Protein AF-A0ABD0S018-F1 (afdb_monomer_lite)

Radius of gyration: 23.17 Å; chains: 1; bounding box: 45×53×56 Å

Sequence (134 aa):
MEVNGTANILSSAYLAVEFVDSFLPANPLQEPLKHAWNHMLQNYSKFQIATWGSLIVHELIYFLFCLPGFIFQFLPFMQKYKIQPDKPETWEKQWKCFKMLLFNHFCIQLPLICGTYYFTEFFGIPYDWDSMPR

Organism: Cirrhinus mrigala (NCBI:txid683832)

Foldseek 3Di:
DCVVVVVVVVVVVVVVVVVVVVPDDDDPVLVVVLVVLVVCPVPDDLLCCQQVVVLVVCVVVVCVVCVVVVVLLVDPVSLVVDPCNPDRDDPVVVVVVVVVVVCCSPVPVNVVSSVVSVVCVVVVPDSHPVSDDD

Secondary structure (DSSP, 8-state):
-THHHHHHHHHHHHHHHHHHHHHSPPPTTHHHHHHHHHHHHHHS-HHHIIIIIHHHHHHHHHHHHHHHHHHHTT-GGGGGG-S-TTS---HHHHHHHHHHHHHHIIIIIHHHHHHHHHHHHHTT----GGGS--

pLDDT: mean 86.34, std 7.22, range [50.41, 93.88]

Structure (mmCIF, N/CA/C/O backbone):
data_AF-A0ABD0S018-F1
#
_entry.id   AF-A0ABD0S018-F1
#
loop_
_atom_site.group_PDB
_atom_site.id
_atom_site.type_symbol
_atom_site.label_atom_id
_atom_site.label_alt_id
_atom_site.label_comp_id
_atom_site.label_asym_id
_atom_site.label_entity_id
_atom_site.label_seq_id
_atom_site.pdbx_PDB_ins_code
_atom_site.Cartn_x
_atom_site.Cartn_y
_atom_site.Cartn_z
_atom_site.occupancy
_atom_site.B_iso_or_equiv
_atom_site.auth_seq_id
_atom_site.auth_comp_id
_atom_site.auth_asym_id
_atom_site.auth_atom_id
_atom_site.pdbx_PDB_model_num
ATOM 1 N N . MET A 1 1 ? 9.447 -42.126 -21.683 1.00 50.41 1 MET A N 1
ATOM 2 C CA . MET A 1 1 ? 8.318 -41.899 -22.617 1.00 50.41 1 MET A CA 1
ATOM 3 C C . MET A 1 1 ? 7.246 -40.944 -22.063 1.00 50.41 1 MET A C 1
ATOM 5 O O . MET A 1 1 ? 6.352 -40.594 -22.815 1.00 50.41 1 MET A O 1
ATOM 9 N N . GLU A 1 2 ? 7.341 -40.454 -20.816 1.00 55.91 2 GLU A N 1
ATOM 10 C CA . GLU A 1 2 ? 6.326 -39.570 -20.193 1.00 55.91 2 GLU A CA 1
ATOM 11 C C . GLU A 1 2 ? 6.383 -38.086 -20.598 1.00 55.91 2 GLU A C 1
ATOM 13 O O . GLU A 1 2 ? 5.363 -37.405 -20.546 1.00 55.91 2 GLU A O 1
ATOM 18 N N . VAL A 1 3 ? 7.537 -37.585 -21.056 1.00 56.81 3 VAL A N 1
ATOM 19 C CA . VAL A 1 3 ? 7.740 -36.162 -21.422 1.00 56.81 3 VAL A CA 1
ATOM 20 C C . VAL A 1 3 ? 6.779 -35.693 -22.526 1.00 56.81 3 VAL A C 1
ATOM 22 O O . VAL A 1 3 ? 6.390 -34.531 -22.570 1.00 56.81 3 VAL A O 1
ATOM 25 N N . ASN A 1 4 ? 6.346 -36.609 -23.395 1.00 63.91 4 ASN A N 1
ATOM 26 C CA . ASN A 1 4 ? 5.434 -36.294 -24.493 1.00 63.91 4 ASN A CA 1
ATOM 27 C C . ASN A 1 4 ? 3.988 -36.074 -24.003 1.00 63.91 4 ASN A C 1
ATOM 29 O O . ASN A 1 4 ? 3.229 -35.332 -24.613 1.00 63.91 4 ASN A O 1
ATOM 33 N N . GLY A 1 5 ? 3.598 -36.698 -22.885 1.00 73.06 5 GLY A N 1
ATOM 34 C CA . GLY A 1 5 ? 2.256 -36.560 -22.313 1.00 73.06 5 GLY A CA 1
ATOM 35 C C . GLY A 1 5 ? 2.056 -35.214 -21.620 1.00 73.06 5 GLY A C 1
ATOM 36 O O . GLY A 1 5 ? 1.073 -34.525 -21.880 1.00 73.06 5 GLY A O 1
ATOM 37 N N . THR A 1 6 ? 3.014 -34.798 -20.789 1.00 76.38 6 THR A N 1
ATOM 38 C CA . THR A 1 6 ? 2.968 -33.503 -20.091 1.00 76.38 6 THR A CA 1
ATOM 39 C C . THR A 1 6 ? 3.081 -32.322 -21.052 1.00 76.38 6 THR A C 1
ATOM 41 O O . THR A 1 6 ? 2.341 -31.353 -20.900 1.00 76.38 6 THR A O 1
ATOM 44 N N . ALA A 1 7 ? 3.933 -32.413 -22.079 1.00 76.94 7 ALA A N 1
ATOM 45 C CA . ALA A 1 7 ? 4.057 -31.380 -23.108 1.00 76.94 7 ALA A CA 1
ATOM 46 C C . ALA A 1 7 ? 2.749 -31.173 -23.896 1.00 76.94 7 ALA A C 1
ATOM 48 O O . ALA A 1 7 ? 2.325 -30.035 -24.099 1.00 76.94 7 ALA A O 1
ATOM 49 N N . ASN A 1 8 ? 2.070 -32.261 -24.273 1.00 80.06 8 ASN A N 1
ATOM 50 C CA . ASN A 1 8 ? 0.784 -32.188 -24.972 1.00 80.06 8 ASN A CA 1
ATOM 51 C C . ASN A 1 8 ? -0.323 -31.593 -24.092 1.00 80.06 8 ASN A C 1
ATOM 53 O O . ASN A 1 8 ? -1.104 -30.770 -24.564 1.00 80.06 8 ASN A O 1
ATOM 57 N N . ILE A 1 9 ? -0.367 -31.958 -22.806 1.00 81.94 9 ILE A N 1
ATOM 58 C CA . ILE A 1 9 ? -1.340 -31.400 -21.857 1.00 81.94 9 ILE A CA 1
ATOM 59 C C . ILE A 1 9 ? -1.107 -29.895 -21.673 1.00 81.94 9 ILE A C 1
ATOM 61 O O . ILE A 1 9 ? -2.055 -29.122 -21.796 1.00 81.94 9 ILE A O 1
ATOM 65 N N . LEU A 1 10 ? 0.136 -29.458 -21.451 1.00 83.69 10 LEU A N 1
ATOM 66 C CA . LEU A 1 10 ? 0.467 -28.035 -21.300 1.00 83.69 10 LEU A CA 1
ATOM 67 C C . LEU A 1 10 ? 0.148 -27.229 -22.563 1.00 83.69 10 LEU A C 1
ATOM 69 O O . LEU A 1 10 ? -0.404 -26.138 -22.463 1.00 83.69 10 LEU A O 1
ATOM 73 N N . SER A 1 11 ? 0.426 -27.783 -23.746 1.00 85.88 11 SER A N 1
ATOM 74 C CA . SER A 1 11 ? 0.069 -27.150 -25.019 1.00 85.88 11 SER A CA 1
ATOM 75 C C . SER A 1 11 ? -1.447 -27.027 -25.192 1.00 85.88 11 SER A C 1
ATOM 77 O O . SER A 1 11 ? -1.938 -25.962 -25.560 1.00 85.88 11 SER A O 1
ATOM 79 N N . SER A 1 12 ? -2.206 -28.074 -24.857 1.00 86.31 12 SER A N 1
ATOM 80 C CA . SER A 1 12 ? -3.671 -28.031 -24.917 1.00 86.31 12 SER A CA 1
ATOM 81 C C . SER A 1 12 ? -4.277 -27.045 -23.914 1.00 86.31 12 SER A C 1
ATOM 83 O O . SER A 1 12 ? -5.227 -26.343 -24.248 1.00 86.31 12 SER A O 1
ATOM 85 N N . ALA A 1 13 ? -3.698 -26.937 -22.714 1.00 85.69 13 ALA A N 1
ATOM 86 C CA . ALA A 1 13 ? -4.115 -25.975 -21.701 1.00 85.69 13 ALA A CA 1
ATOM 87 C C . ALA A 1 13 ? -3.810 -24.536 -22.136 1.00 85.69 13 ALA A C 1
ATOM 89 O O . ALA A 1 13 ? -4.666 -23.671 -21.997 1.00 85.69 13 ALA A O 1
ATOM 90 N N . TYR A 1 14 ? -2.633 -24.292 -22.718 1.00 86.44 14 TYR A N 1
ATOM 91 C CA . TYR A 1 14 ? -2.262 -22.991 -23.274 1.00 86.44 14 TYR A CA 1
ATOM 92 C C . TYR A 1 14 ? -3.236 -22.547 -24.375 1.00 86.44 14 TYR A C 1
ATOM 94 O O . TYR A 1 14 ? -3.788 -21.454 -24.304 1.00 86.44 14 TYR A O 1
ATOM 102 N N . LEU A 1 15 ? -3.531 -23.431 -25.336 1.00 87.94 15 LEU A N 1
ATOM 103 C CA . LEU A 1 15 ? -4.496 -23.152 -26.405 1.00 87.94 15 LEU A CA 1
ATOM 104 C C . LEU A 1 15 ? -5.914 -22.925 -25.869 1.00 87.94 15 LEU A C 1
ATOM 106 O O . LEU A 1 15 ? -6.636 -22.078 -26.386 1.00 87.94 15 LEU A O 1
ATOM 110 N N . ALA A 1 16 ? -6.322 -23.666 -24.837 1.00 87.06 16 ALA A N 1
ATOM 111 C CA . ALA A 1 16 ? -7.614 -23.459 -24.192 1.00 87.06 16 ALA A CA 1
ATOM 112 C C . ALA A 1 16 ? -7.691 -22.094 -23.493 1.00 87.06 16 ALA A C 1
ATOM 114 O O . ALA A 1 16 ? -8.728 -21.440 -23.566 1.00 87.06 16 ALA A O 1
ATOM 115 N N . VAL A 1 17 ? -6.605 -21.649 -22.853 1.00 86.31 17 VAL A N 1
ATOM 116 C CA . VAL A 1 17 ? -6.520 -20.320 -22.234 1.00 86.31 17 VAL A CA 1
ATOM 117 C C . VAL A 1 17 ? -6.582 -19.223 -23.295 1.00 86.31 17 VAL A C 1
ATOM 119 O O . VAL A 1 17 ? -7.419 -18.341 -23.159 1.00 86.31 17 VAL A O 1
ATOM 122 N N . GLU A 1 18 ? -5.799 -19.303 -24.377 1.00 84.94 18 GLU A N 1
ATOM 123 C CA . GLU A 1 18 ? -5.861 -18.323 -25.479 1.00 84.94 18 GLU A CA 1
ATOM 124 C C . GLU A 1 18 ? -7.242 -18.282 -26.146 1.00 84.94 18 GLU A C 1
ATOM 126 O O . GLU A 1 18 ? -7.764 -17.212 -26.461 1.00 84.94 18 GLU A O 1
ATOM 131 N N . PHE A 1 19 ? -7.864 -19.448 -26.341 1.00 86.62 19 PHE A N 1
ATOM 132 C CA . PHE A 1 19 ? -9.211 -19.526 -26.891 1.00 86.62 19 PHE A CA 1
ATOM 133 C C . PHE A 1 19 ? -10.216 -18.832 -25.972 1.00 86.62 19 PHE A C 1
ATOM 135 O O . PHE A 1 19 ? -10.991 -18.012 -26.451 1.00 86.62 19 PHE A O 1
ATOM 142 N N . VAL A 1 20 ? -10.190 -19.110 -24.665 1.00 85.00 20 VAL A N 1
ATOM 143 C CA . VAL A 1 20 ? -11.075 -18.454 -23.690 1.00 85.00 20 VAL A CA 1
ATOM 144 C C . VAL A 1 20 ? -10.813 -16.950 -23.634 1.00 85.00 20 VAL A C 1
ATOM 146 O O . VAL A 1 20 ? -11.774 -16.184 -23.658 1.00 85.00 20 VAL A O 1
ATOM 149 N N . ASP A 1 21 ? -9.549 -16.528 -23.635 1.00 81.62 21 ASP A N 1
ATOM 150 C CA . ASP A 1 21 ? -9.149 -15.118 -23.614 1.00 81.62 21 ASP A CA 1
ATOM 151 C C . ASP A 1 21 ? -9.674 -14.355 -24.840 1.00 81.62 21 ASP A C 1
ATOM 153 O O . ASP A 1 21 ? -10.174 -13.241 -24.714 1.00 81.62 21 ASP A O 1
ATOM 157 N N . SER A 1 22 ? -9.716 -14.999 -26.013 1.00 82.75 22 SER A N 1
ATOM 158 C CA . SER A 1 22 ? -10.277 -14.397 -27.232 1.00 82.75 22 SER A CA 1
ATOM 159 C C . SER A 1 22 ? -11.778 -14.072 -27.156 1.00 82.75 22 SER A C 1
ATOM 161 O O . SER A 1 22 ? -12.259 -13.226 -27.913 1.00 82.75 22 SER A O 1
ATOM 163 N N . PHE A 1 23 ? -12.526 -14.713 -26.247 1.00 83.75 23 PHE A N 1
ATOM 164 C CA . PHE A 1 23 ? -13.941 -14.405 -26.000 1.00 83.75 23 PHE A CA 1
ATOM 165 C C . PHE A 1 23 ? -14.150 -13.399 -24.870 1.00 83.75 23 PHE A C 1
ATOM 167 O O . PHE A 1 23 ? -15.280 -12.936 -24.677 1.00 83.75 23 PHE A O 1
ATOM 174 N N . LEU A 1 24 ? -13.109 -13.068 -24.104 1.00 82.00 24 LEU A N 1
ATOM 175 C CA . LEU A 1 24 ? -13.230 -12.097 -23.031 1.00 82.00 24 LEU A CA 1
ATOM 176 C C . LEU A 1 24 ? -13.246 -10.678 -23.620 1.00 82.00 24 LEU A C 1
ATOM 178 O O . LEU A 1 24 ? -12.442 -10.340 -24.490 1.00 82.00 24 LEU A O 1
ATOM 182 N N . PRO A 1 25 ? -14.176 -9.816 -23.177 1.00 80.69 25 PRO A N 1
ATOM 183 C CA . PRO A 1 25 ? -14.187 -8.429 -23.608 1.00 80.69 25 PRO A CA 1
ATOM 184 C C . PRO A 1 25 ? -12.924 -7.717 -23.113 1.00 80.69 25 PRO A C 1
ATOM 186 O O . PRO A 1 25 ? -12.490 -7.923 -21.979 1.00 80.69 25 PRO A O 1
ATOM 189 N N . ALA A 1 26 ? -12.375 -6.828 -23.944 1.00 78.56 26 ALA A N 1
ATOM 190 C CA . ALA A 1 26 ? -11.241 -5.997 -23.555 1.00 78.56 26 ALA A CA 1
ATOM 191 C C . ALA A 1 26 ? -11.564 -5.213 -22.273 1.00 78.56 26 ALA A C 1
ATOM 193 O O . ALA A 1 26 ? -12.638 -4.615 -22.149 1.00 78.56 26 ALA A O 1
ATOM 194 N N . ASN A 1 27 ? -10.634 -5.211 -21.316 1.00 81.56 27 ASN A N 1
ATOM 195 C CA . ASN A 1 27 ? -10.851 -4.550 -20.037 1.00 81.56 27 ASN A CA 1
ATOM 196 C C . ASN A 1 27 ? -10.871 -3.021 -20.242 1.00 81.56 27 ASN A C 1
ATOM 198 O O . ASN A 1 27 ? -9.840 -2.441 -20.593 1.00 81.56 27 ASN A O 1
ATOM 202 N N . PRO A 1 28 ? -11.999 -2.331 -19.983 1.00 85.81 28 PRO A N 1
ATOM 203 C CA . PRO A 1 28 ? -12.108 -0.888 -20.206 1.00 85.81 28 PRO A CA 1
ATOM 204 C C . PRO A 1 28 ? -11.165 -0.066 -19.314 1.00 85.81 28 PRO A C 1
ATOM 206 O O . PRO A 1 28 ? -10.912 1.103 -19.598 1.00 85.81 28 PRO A O 1
ATOM 209 N N . LEU A 1 29 ? -10.628 -0.659 -18.242 1.00 86.12 29 LEU A N 1
ATOM 210 C CA . LEU A 1 29 ? -9.661 -0.020 -17.350 1.00 86.12 29 LEU A CA 1
ATOM 211 C C . LEU A 1 29 ? -8.211 -0.173 -17.822 1.00 86.12 29 LEU A C 1
ATOM 213 O O . LEU A 1 29 ? -7.334 0.507 -17.299 1.00 86.12 29 LEU A O 1
ATOM 217 N N . GLN A 1 30 ? -7.939 -1.031 -18.805 1.00 85.00 30 GLN A N 1
ATOM 218 C CA . GLN A 1 30 ? -6.576 -1.351 -19.218 1.00 85.00 30 GLN A CA 1
ATOM 219 C C . GLN A 1 30 ? -5.850 -0.144 -19.818 1.00 85.00 30 GLN A C 1
ATOM 221 O O . GLN A 1 30 ? -4.750 0.184 -19.384 1.00 85.00 30 GLN A O 1
ATOM 226 N N . GLU A 1 31 ? -6.474 0.553 -20.767 1.00 87.25 31 GLU A N 1
ATOM 227 C CA . GLU A 1 31 ? -5.890 1.741 -21.400 1.00 87.25 31 GLU A CA 1
ATOM 228 C C . GLU A 1 31 ? -5.654 2.911 -20.427 1.00 87.25 31 GLU A C 1
ATOM 230 O O . GLU A 1 31 ? -4.532 3.424 -20.385 1.00 87.25 31 GLU A O 1
ATOM 235 N N . PRO A 1 32 ? -6.621 3.342 -19.588 1.00 91.12 32 PRO A N 1
ATOM 236 C CA . PRO A 1 32 ? -6.352 4.418 -18.635 1.00 91.12 32 PRO A CA 1
ATOM 237 C C . PRO A 1 32 ? -5.284 4.032 -17.601 1.00 91.12 32 PRO A C 1
ATOM 239 O O . PRO A 1 32 ? -4.453 4.873 -17.252 1.00 91.12 32 PRO A O 1
ATOM 242 N N . LEU A 1 33 ? -5.246 2.770 -17.153 1.00 89.75 33 LEU A N 1
ATOM 243 C CA . LEU A 1 33 ? -4.192 2.281 -16.258 1.00 89.75 33 LEU A CA 1
ATOM 244 C C . LEU A 1 33 ? -2.824 2.281 -16.938 1.00 89.75 33 LEU A C 1
ATOM 246 O O . LEU A 1 33 ? -1.861 2.757 -16.343 1.00 89.75 33 LEU A O 1
ATOM 250 N N . LYS A 1 34 ? -2.740 1.828 -18.192 1.00 90.12 34 LYS A N 1
ATOM 251 C CA . LYS A 1 34 ? -1.515 1.873 -18.997 1.00 90.12 34 LYS A CA 1
ATOM 252 C C . LYS A 1 34 ? -0.977 3.293 -19.109 1.00 90.12 34 LYS A C 1
ATOM 254 O O . LYS A 1 34 ? 0.211 3.528 -18.890 1.00 90.12 34 LYS A O 1
ATOM 259 N N . HIS A 1 35 ? -1.843 4.250 -19.431 1.00 92.00 35 HIS A N 1
ATOM 260 C CA . HIS A 1 35 ? -1.460 5.655 -19.528 1.00 92.00 35 HIS A CA 1
ATOM 261 C C . HIS A 1 35 ? -0.960 6.209 -18.190 1.00 92.00 35 HIS A C 1
ATOM 263 O O . HIS A 1 35 ? 0.095 6.843 -18.157 1.00 92.00 35 HIS A O 1
ATOM 269 N N . ALA A 1 36 ? -1.665 5.935 -17.090 1.00 91.62 36 ALA A N 1
ATOM 270 C CA . ALA A 1 36 ? -1.251 6.363 -15.755 1.00 91.62 36 ALA A CA 1
ATOM 271 C C . ALA A 1 36 ? 0.081 5.722 -15.322 1.00 91.62 36 ALA A C 1
ATOM 273 O O . ALA A 1 36 ? 0.952 6.409 -14.789 1.00 91.62 36 ALA A O 1
ATOM 274 N N . TRP A 1 37 ? 0.268 4.430 -15.600 1.00 91.50 37 TRP A N 1
ATOM 275 C CA . TRP A 1 37 ? 1.487 3.689 -15.279 1.00 91.50 37 TRP A CA 1
ATOM 276 C C . TRP A 1 37 ? 2.695 4.222 -16.048 1.00 91.50 37 TRP A C 1
ATOM 278 O O . TRP A 1 37 ? 3.725 4.533 -15.454 1.00 91.50 37 TRP A O 1
ATOM 288 N N . ASN A 1 38 ? 2.548 4.421 -17.359 1.00 92.50 38 ASN A N 1
ATOM 289 C CA . ASN A 1 38 ? 3.609 4.984 -18.191 1.00 92.50 38 ASN A CA 1
ATOM 290 C C . ASN A 1 38 ? 3.960 6.415 -17.774 1.00 92.50 38 ASN A C 1
ATOM 292 O O . ASN A 1 38 ? 5.136 6.764 -17.715 1.00 92.50 38 ASN A O 1
ATOM 296 N N . HIS A 1 39 ? 2.962 7.229 -17.423 1.00 93.25 39 HIS A N 1
ATOM 297 C CA . HIS A 1 39 ? 3.202 8.571 -16.898 1.00 93.25 39 HIS A CA 1
ATOM 298 C C . HIS A 1 39 ? 4.006 8.538 -15.589 1.00 93.25 39 HIS A C 1
ATOM 300 O O . HIS A 1 39 ? 4.932 9.325 -15.402 1.00 93.25 39 HIS A O 1
ATOM 306 N N . MET A 1 40 ? 3.693 7.601 -14.694 1.00 92.12 40 MET A N 1
ATOM 307 C CA . MET A 1 40 ? 4.436 7.410 -13.451 1.00 92.12 40 MET A CA 1
ATOM 308 C C . MET A 1 40 ? 5.886 6.973 -13.714 1.00 92.12 40 MET A C 1
ATOM 310 O O . MET A 1 40 ? 6.799 7.562 -13.140 1.00 92.12 40 MET A O 1
ATOM 314 N N . LEU A 1 41 ? 6.109 5.999 -14.603 1.00 91.06 41 LEU A N 1
ATOM 315 C CA . LEU A 1 41 ? 7.451 5.525 -14.974 1.00 91.06 41 LEU A CA 1
ATOM 316 C C . LEU A 1 41 ? 8.321 6.618 -15.610 1.00 91.06 41 LEU A C 1
ATOM 318 O O . LEU A 1 41 ? 9.532 6.625 -15.416 1.00 91.06 41 LEU A O 1
ATOM 322 N N . GLN A 1 42 ? 7.720 7.541 -16.363 1.00 92.19 42 GLN A N 1
ATOM 323 C CA . GLN A 1 42 ? 8.443 8.646 -17.002 1.00 92.19 42 GLN A CA 1
ATOM 324 C C . GLN A 1 42 ? 8.851 9.747 -16.016 1.00 92.19 42 GLN A C 1
ATOM 326 O O . GLN A 1 42 ? 9.867 10.407 -16.226 1.00 92.19 42 GLN A O 1
ATOM 331 N N . ASN A 1 43 ? 8.073 9.946 -14.950 1.00 93.12 43 ASN A N 1
ATOM 332 C CA . ASN A 1 43 ? 8.259 11.063 -14.023 1.00 93.12 43 ASN A CA 1
ATOM 333 C C . ASN A 1 43 ? 9.001 10.695 -12.734 1.00 93.12 43 ASN A C 1
ATOM 335 O O . ASN A 1 43 ? 9.532 11.583 -12.066 1.00 93.12 43 ASN A O 1
ATOM 339 N N . TYR A 1 44 ? 9.035 9.414 -12.363 1.00 91.88 44 TYR A N 1
ATOM 340 C CA . TYR A 1 44 ? 9.602 8.955 -11.098 1.00 91.88 44 TYR A CA 1
ATOM 341 C C . TYR A 1 44 ? 10.630 7.845 -11.299 1.00 91.88 44 TYR A C 1
ATOM 343 O O . TYR A 1 44 ? 10.522 7.013 -12.195 1.00 91.88 44 TYR A O 1
ATOM 351 N N . SER A 1 45 ? 11.631 7.795 -10.418 1.00 91.06 45 SER A N 1
ATOM 352 C CA . SER A 1 45 ? 12.591 6.687 -10.408 1.00 91.06 45 SER A CA 1
ATOM 353 C C . SER A 1 45 ? 11.947 5.383 -9.929 1.00 91.06 45 SER A C 1
ATOM 355 O O . SER A 1 45 ? 11.024 5.394 -9.109 1.00 91.06 45 SER A O 1
ATOM 357 N N . LYS A 1 46 ? 12.505 4.242 -10.354 1.00 88.25 46 LYS A N 1
ATOM 358 C CA . LYS A 1 46 ? 12.084 2.911 -9.883 1.00 88.25 46 LYS A CA 1
ATOM 359 C C . LYS A 1 46 ? 12.073 2.812 -8.358 1.00 88.25 46 LYS A C 1
ATOM 361 O O . LYS A 1 46 ? 11.120 2.296 -7.789 1.00 88.25 46 LYS A O 1
ATOM 366 N N . PHE A 1 47 ? 13.083 3.378 -7.692 1.00 89.50 47 PHE A N 1
ATOM 367 C CA . PHE A 1 47 ? 13.142 3.421 -6.230 1.00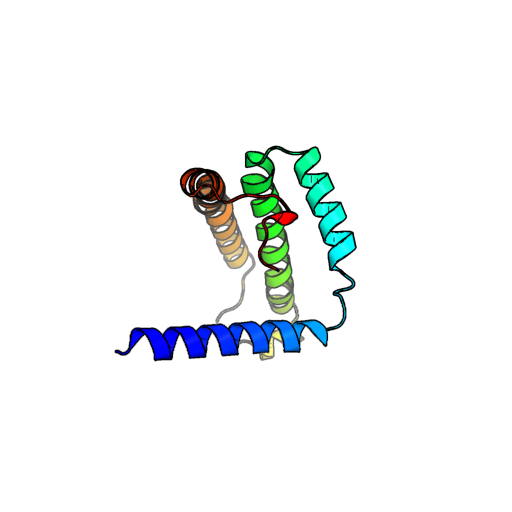 89.50 47 PHE A CA 1
ATOM 368 C C . PHE A 1 47 ? 11.968 4.197 -5.622 1.00 89.50 47 PHE A C 1
ATOM 370 O O . PHE A 1 47 ? 11.362 3.733 -4.656 1.00 89.50 47 PHE A O 1
ATOM 377 N N . GLN A 1 48 ? 11.620 5.361 -6.181 1.00 91.00 48 GLN A N 1
ATOM 378 C CA . GLN A 1 48 ? 10.494 6.156 -5.688 1.00 91.00 48 GLN A CA 1
ATOM 379 C C . GLN A 1 48 ? 9.160 5.442 -5.891 1.00 91.00 48 GLN A C 1
ATOM 381 O O . GLN A 1 48 ? 8.333 5.447 -4.985 1.00 91.00 48 GLN A O 1
ATOM 386 N N . ILE A 1 49 ? 8.967 4.806 -7.043 1.00 91.31 49 ILE A N 1
ATOM 387 C CA . ILE A 1 49 ? 7.749 4.050 -7.348 1.00 91.31 49 ILE A CA 1
ATOM 388 C C . ILE A 1 49 ? 7.635 2.844 -6.412 1.00 91.31 49 ILE A C 1
ATOM 390 O O . ILE A 1 49 ? 6.631 2.690 -5.720 1.00 91.31 49 ILE A O 1
ATOM 394 N N . ALA A 1 50 ? 8.692 2.035 -6.330 1.00 90.62 50 ALA A N 1
ATOM 395 C CA . ALA A 1 50 ? 8.727 0.829 -5.512 1.00 90.62 50 ALA A CA 1
ATOM 396 C C . ALA A 1 50 ? 8.590 1.127 -4.015 1.00 90.62 50 ALA A C 1
ATOM 398 O O . ALA A 1 50 ? 7.957 0.355 -3.299 1.00 90.62 50 ALA A O 1
ATOM 399 N N . THR A 1 51 ? 9.153 2.243 -3.546 1.00 91.38 51 THR A N 1
ATOM 400 C CA . THR A 1 51 ? 9.147 2.597 -2.123 1.00 91.38 51 THR A CA 1
ATOM 401 C C . THR A 1 51 ? 7.952 3.473 -1.764 1.00 91.38 51 THR A C 1
ATOM 403 O O . THR A 1 51 ? 7.065 3.050 -1.030 1.00 91.38 51 THR A O 1
ATOM 406 N N . TRP A 1 52 ? 7.907 4.700 -2.287 1.00 90.75 52 TRP A N 1
ATOM 407 C CA . TRP A 1 52 ? 6.888 5.685 -1.923 1.00 90.75 52 TRP A CA 1
ATOM 408 C C . TRP A 1 52 ? 5.544 5.390 -2.579 1.00 90.75 52 TRP A C 1
ATOM 410 O O . TRP A 1 52 ? 4.518 5.513 -1.918 1.00 90.75 52 TRP A O 1
ATOM 420 N N . GLY A 1 53 ? 5.541 4.956 -3.842 1.00 91.62 53 GLY A N 1
ATOM 421 C CA . GLY A 1 53 ? 4.314 4.541 -4.525 1.00 91.62 53 GLY A CA 1
ATOM 422 C C . GLY A 1 53 ? 3.632 3.389 -3.787 1.00 91.62 53 GLY A C 1
ATOM 423 O O . GLY A 1 53 ? 2.464 3.500 -3.414 1.00 91.62 53 GLY A O 1
ATOM 424 N N . SER A 1 54 ? 4.386 2.329 -3.482 1.00 91.00 54 SER A N 1
ATOM 425 C CA . SER A 1 54 ? 3.875 1.188 -2.712 1.00 91.00 54 SER A CA 1
ATOM 426 C C . SER A 1 54 ? 3.429 1.573 -1.303 1.00 91.00 54 SER A C 1
ATOM 428 O O . SER A 1 54 ? 2.385 1.103 -0.859 1.00 91.00 54 SER A O 1
ATOM 430 N N . LEU A 1 55 ? 4.174 2.439 -0.603 1.00 91.62 55 LEU A N 1
ATOM 431 C CA . LEU A 1 55 ? 3.801 2.900 0.737 1.00 91.62 55 LEU A CA 1
ATOM 432 C C . LEU A 1 55 ? 2.467 3.654 0.720 1.00 91.62 55 LEU A C 1
ATOM 434 O O . LEU A 1 55 ? 1.586 3.338 1.512 1.00 91.62 55 LEU A O 1
ATOM 438 N N . ILE A 1 56 ? 2.291 4.597 -0.210 1.00 92.31 56 ILE A N 1
ATOM 439 C CA . ILE A 1 56 ? 1.059 5.389 -0.332 1.00 92.31 56 ILE A CA 1
ATOM 440 C C . ILE A 1 56 ? -0.133 4.484 -0.640 1.00 92.31 56 ILE A C 1
ATOM 442 O O . ILE A 1 56 ? -1.173 4.598 0.007 1.00 92.31 56 ILE A O 1
ATOM 446 N N . VAL A 1 57 ? 0.008 3.581 -1.614 1.00 92.25 57 VAL A N 1
ATOM 447 C CA . VAL A 1 57 ? -1.064 2.647 -1.984 1.00 92.25 57 VAL A CA 1
ATOM 448 C C . VAL A 1 57 ? -1.405 1.735 -0.807 1.00 92.25 57 VAL A C 1
ATOM 450 O O . VAL A 1 57 ? -2.582 1.574 -0.485 1.00 92.25 57 VAL A O 1
ATOM 453 N N . HIS A 1 58 ? -0.393 1.181 -0.133 1.00 91.88 58 HIS A N 1
ATOM 454 C CA . HIS A 1 58 ? -0.587 0.319 1.030 1.00 91.88 58 HIS A CA 1
ATOM 455 C C . HIS A 1 58 ? -1.309 1.054 2.159 1.00 91.88 58 HIS A C 1
ATOM 457 O O . HIS A 1 58 ? -2.329 0.569 2.641 1.00 91.88 58 HIS A O 1
ATOM 463 N N . GLU A 1 59 ? -0.814 2.222 2.569 1.00 91.25 59 GLU A N 1
ATOM 464 C CA . GLU A 1 59 ? -1.404 3.004 3.656 1.00 91.25 59 GLU A CA 1
ATOM 465 C C . GLU A 1 59 ? -2.838 3.418 3.323 1.00 91.25 59 GLU A C 1
ATOM 467 O O . GLU A 1 59 ? -3.739 3.211 4.135 1.00 91.25 59 GLU A O 1
ATOM 472 N N . LEU A 1 60 ? -3.082 3.934 2.115 1.00 93.25 60 LEU A N 1
ATOM 473 C CA . LEU A 1 60 ? -4.412 4.369 1.696 1.00 93.25 60 LEU A CA 1
ATOM 474 C C . LEU A 1 60 ? -5.416 3.219 1.756 1.00 93.25 60 LEU A C 1
ATOM 476 O O . LEU A 1 60 ? -6.481 3.370 2.354 1.00 93.25 60 LEU A O 1
ATOM 480 N N . ILE A 1 61 ? -5.076 2.067 1.179 1.00 93.88 61 ILE A N 1
ATOM 481 C CA . ILE A 1 61 ? -5.958 0.897 1.161 1.00 93.88 61 ILE A CA 1
ATOM 482 C C . ILE A 1 61 ? -6.158 0.355 2.581 1.00 93.88 61 ILE A C 1
ATOM 484 O O . ILE A 1 61 ? -7.289 0.078 2.986 1.00 93.88 61 ILE A O 1
ATOM 488 N N . TYR A 1 62 ? -5.080 0.242 3.358 1.00 90.62 62 TYR A N 1
ATOM 489 C CA . TYR A 1 62 ? -5.123 -0.268 4.724 1.00 90.62 62 TYR A CA 1
ATOM 490 C C . TYR A 1 62 ? -6.017 0.593 5.625 1.00 90.62 62 TYR A C 1
ATOM 492 O O . TYR A 1 62 ? -6.914 0.076 6.299 1.00 90.62 62 TYR A O 1
ATOM 500 N N . PHE A 1 63 ? -5.825 1.914 5.613 1.00 90.31 63 PHE A N 1
ATOM 501 C CA . PHE A 1 63 ? -6.640 2.829 6.407 1.00 90.31 63 PHE A CA 1
ATOM 502 C C . PHE A 1 63 ? -8.082 2.886 5.907 1.00 90.31 63 PHE A C 1
ATOM 504 O O . PHE A 1 63 ? -8.993 2.884 6.734 1.00 90.31 63 PHE A O 1
ATOM 511 N N . LEU A 1 64 ? -8.315 2.868 4.592 1.00 93.12 64 LEU A N 1
ATOM 512 C CA . LEU A 1 64 ? -9.663 2.894 4.024 1.00 93.12 64 LEU A CA 1
ATOM 513 C C . LEU A 1 64 ? -10.473 1.652 4.405 1.00 93.12 64 LEU A C 1
ATOM 515 O O . LEU A 1 64 ? -11.644 1.782 4.754 1.00 93.12 64 LEU A O 1
ATOM 519 N N . PHE A 1 65 ? -9.866 0.465 4.414 1.00 91.75 65 PHE A N 1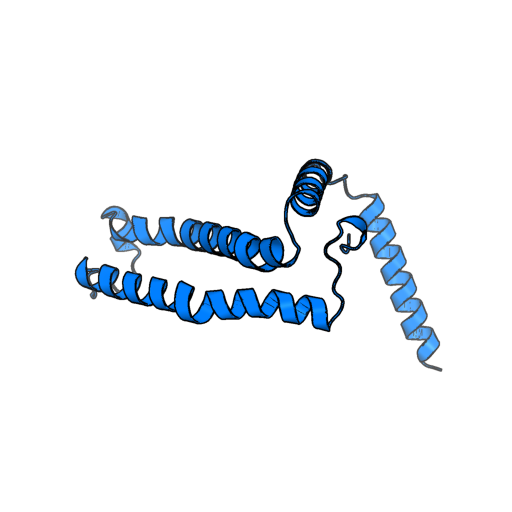
ATOM 520 C CA . PHE A 1 65 ? -10.551 -0.751 4.861 1.00 91.75 65 PHE A CA 1
ATOM 521 C C . PHE A 1 65 ? -10.721 -0.835 6.380 1.00 91.75 65 PHE A C 1
ATOM 523 O O . PHE A 1 65 ? -11.705 -1.403 6.854 1.00 91.75 65 PHE A O 1
ATOM 530 N N . CYS A 1 66 ? -9.812 -0.248 7.160 1.00 89.25 66 CYS A N 1
ATOM 531 C CA . CYS A 1 66 ? -9.930 -0.203 8.619 1.00 89.25 66 CYS A CA 1
ATOM 532 C C . CYS A 1 66 ? -10.979 0.823 9.098 1.00 89.25 66 CYS A C 1
ATOM 534 O O . CYS A 1 66 ? -11.632 0.628 10.128 1.00 89.25 66 CYS A O 1
ATOM 536 N N . LEU A 1 67 ? -11.184 1.904 8.338 1.00 89.31 67 LEU A N 1
ATOM 537 C CA . LEU A 1 67 ? -12.016 3.042 8.730 1.00 89.31 67 LEU A CA 1
ATOM 538 C C . LEU A 1 67 ? -13.479 2.670 9.058 1.00 89.31 67 LEU A C 1
ATOM 540 O O . LEU A 1 67 ? -13.954 3.094 10.114 1.00 89.31 67 LEU A O 1
ATOM 544 N N . PRO A 1 68 ? -14.205 1.854 8.264 1.00 89.50 68 PRO A N 1
ATOM 545 C CA . PRO A 1 68 ? -15.565 1.439 8.613 1.00 89.50 68 PRO A CA 1
ATOM 546 C C . PRO A 1 68 ? -15.629 0.688 9.947 1.00 89.50 68 PRO A C 1
ATOM 548 O O . PRO A 1 68 ? -16.494 0.968 10.776 1.00 89.50 68 PRO A O 1
ATOM 551 N N . GLY A 1 69 ? -14.678 -0.222 10.189 1.00 85.62 69 GLY A N 1
ATOM 552 C CA . GLY A 1 69 ? -14.599 -0.987 11.434 1.00 85.62 69 GLY A CA 1
ATOM 553 C C . GLY A 1 69 ? -14.323 -0.105 12.652 1.00 85.62 69 GLY A C 1
ATOM 554 O O . GLY A 1 69 ? -14.877 -0.340 13.727 1.00 85.62 69 GLY A O 1
ATOM 555 N N . PHE A 1 70 ? -13.515 0.941 12.482 1.00 85.50 70 PHE A N 1
ATOM 556 C CA . PHE A 1 70 ? -13.296 1.960 13.505 1.00 85.50 70 PHE A CA 1
ATOM 557 C C . PHE A 1 70 ? -14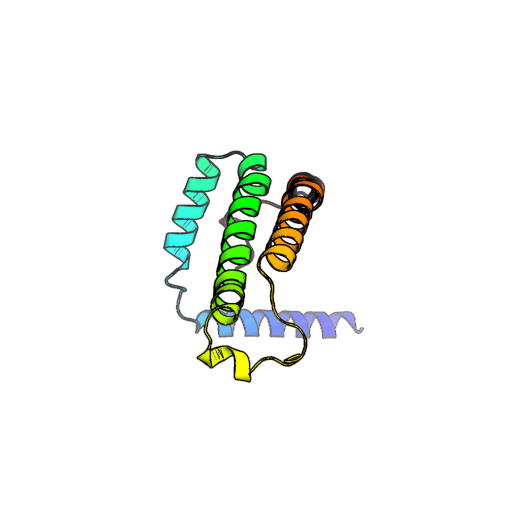.573 2.768 13.782 1.00 85.50 70 PHE A C 1
ATOM 559 O O . PHE A 1 70 ? -14.978 2.902 14.934 1.00 85.50 70 PHE A O 1
ATOM 566 N N . ILE A 1 71 ? -15.271 3.237 12.742 1.00 87.44 71 ILE A N 1
ATOM 567 C CA . ILE A 1 71 ? -16.511 4.022 12.877 1.00 87.44 71 ILE A CA 1
ATOM 568 C C . ILE A 1 71 ? -17.611 3.219 13.586 1.00 87.44 71 ILE A C 1
ATOM 570 O O . ILE A 1 71 ? -18.291 3.740 14.473 1.00 87.44 71 ILE A O 1
ATOM 574 N N . PHE A 1 72 ? -17.776 1.937 13.252 1.00 87.31 72 PHE A N 1
ATOM 575 C CA . PHE A 1 72 ? -18.798 1.081 13.863 1.00 87.31 72 PHE A CA 1
ATOM 576 C C . PHE A 1 72 ? -18.629 0.917 15.378 1.00 87.31 72 PHE A C 1
ATOM 578 O O . PHE A 1 72 ? -19.611 0.659 16.076 1.00 87.31 72 PHE A O 1
ATOM 585 N N . GLN A 1 73 ? -17.427 1.132 15.917 1.00 81.81 73 GLN A N 1
ATOM 586 C CA . GLN A 1 73 ? -17.190 1.091 17.360 1.00 81.81 73 GLN A CA 1
ATOM 587 C C . GLN A 1 73 ? -17.779 2.292 18.108 1.00 81.81 73 GLN A C 1
ATOM 589 O O . GLN A 1 73 ? -18.031 2.162 19.305 1.00 81.81 73 GLN A O 1
ATOM 594 N N . PHE A 1 74 ? -18.060 3.409 17.433 1.00 81.56 74 PHE A N 1
ATOM 595 C CA . PHE A 1 74 ? -18.674 4.598 18.037 1.00 81.56 74 PHE A CA 1
ATOM 596 C C . PHE A 1 74 ? -20.185 4.683 17.806 1.00 81.56 74 PHE A C 1
ATOM 598 O O . PHE A 1 74 ? -20.874 5.439 18.487 1.00 81.56 74 PHE A O 1
ATOM 605 N N . LEU A 1 75 ? -20.723 3.897 16.869 1.00 86.81 75 LEU A N 1
ATOM 606 C CA . LEU A 1 75 ? -22.154 3.877 16.583 1.00 86.81 75 LEU A CA 1
ATOM 607 C C . LEU A 1 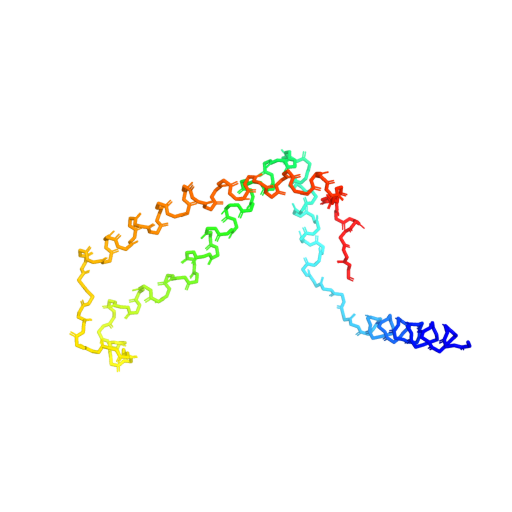75 ? -22.895 2.986 17.596 1.00 86.81 75 LEU A C 1
ATOM 609 O O . LEU A 1 75 ? -22.668 1.771 17.619 1.00 86.81 75 LEU A O 1
ATOM 613 N N . PRO A 1 76 ? -23.825 3.537 18.403 1.00 81.69 76 PRO A N 1
ATOM 614 C CA . PRO A 1 76 ? -24.491 2.789 19.473 1.00 81.69 76 PRO A CA 1
ATOM 615 C C . PRO A 1 76 ? -25.341 1.627 18.940 1.00 81.69 76 PRO A C 1
ATOM 617 O O . PRO A 1 76 ? -25.418 0.577 19.571 1.00 81.69 76 PRO A O 1
ATOM 620 N N . PHE A 1 77 ? -25.917 1.760 17.740 1.00 85.81 77 PHE A N 1
ATOM 621 C CA . PHE A 1 77 ? -26.730 0.706 17.126 1.00 85.81 77 PHE A CA 1
ATOM 622 C C . PHE A 1 77 ? -25.916 -0.496 16.622 1.00 85.81 77 PHE A C 1
ATOM 624 O O . PHE A 1 77 ? -26.486 -1.573 16.450 1.00 85.81 77 PHE A O 1
ATOM 631 N N . MET A 1 78 ? -24.608 -0.332 16.393 1.00 84.06 78 MET A N 1
ATOM 632 C CA . MET A 1 78 ? -23.716 -1.409 15.945 1.00 84.06 78 MET A CA 1
ATOM 633 C C . MET A 1 78 ? -23.103 -2.188 17.113 1.00 84.06 78 MET A C 1
ATOM 635 O O . MET A 1 78 ? -22.641 -3.310 16.923 1.00 84.06 78 MET A O 1
ATOM 639 N N . GLN A 1 79 ? -23.152 -1.645 18.336 1.00 80.25 79 GLN A N 1
ATOM 640 C CA . GLN A 1 79 ? -22.579 -2.278 19.532 1.00 80.25 79 GLN A CA 1
ATOM 641 C C . GLN A 1 79 ? -23.194 -3.648 19.840 1.00 80.25 79 GLN A C 1
ATOM 643 O O . GLN A 1 79 ? -22.507 -4.515 20.371 1.00 80.25 79 GLN A O 1
ATOM 648 N N . LYS A 1 80 ? -24.459 -3.877 19.462 1.00 82.88 80 LYS A N 1
ATOM 649 C CA . LYS A 1 80 ? -25.138 -5.174 19.638 1.00 82.88 80 LYS A CA 1
ATOM 650 C C . LYS A 1 80 ? -24.513 -6.321 18.838 1.00 82.88 80 LYS A C 1
ATOM 652 O O . LYS A 1 80 ? -24.755 -7.474 19.166 1.00 82.88 80 LYS A O 1
ATOM 657 N N . TYR A 1 81 ? -23.739 -6.018 17.793 1.00 84.06 81 TYR A N 1
ATOM 658 C CA . TYR A 1 81 ? -23.071 -7.019 16.955 1.00 84.06 81 TYR A CA 1
ATOM 659 C C . TYR A 1 81 ? -21.653 -7.353 17.447 1.00 84.06 81 TYR A C 1
ATOM 661 O O . TYR A 1 81 ? -20.925 -8.087 16.781 1.00 84.06 81 TYR A O 1
ATOM 669 N N . LYS A 1 82 ? -21.230 -6.811 18.597 1.00 82.06 82 LYS A N 1
ATOM 670 C CA . LYS A 1 82 ? -19.918 -7.102 19.177 1.00 82.06 82 LYS A CA 1
ATOM 671 C C . LYS A 1 82 ? -19.870 -8.514 19.753 1.00 82.06 82 LYS A C 1
ATOM 673 O O . LYS A 1 82 ? -20.749 -8.918 20.504 1.00 82.06 82 LYS A O 1
ATOM 678 N N . ILE A 1 83 ? -18.781 -9.222 19.459 1.00 84.50 83 ILE A N 1
ATOM 679 C CA . ILE A 1 83 ? -18.509 -10.569 19.984 1.00 84.50 83 ILE A CA 1
ATOM 680 C C . ILE A 1 83 ? -18.169 -10.527 21.489 1.00 84.50 83 ILE A C 1
ATOM 682 O O . ILE A 1 83 ? -18.515 -11.451 22.215 1.00 84.50 83 ILE A O 1
ATOM 686 N N . GLN A 1 84 ? -17.517 -9.454 21.960 1.00 82.88 84 GLN A N 1
ATOM 687 C CA . GLN A 1 84 ? -17.145 -9.241 23.371 1.00 82.88 84 GLN A CA 1
ATOM 688 C C . GLN A 1 84 ? -17.853 -7.990 23.931 1.00 82.88 84 GLN A C 1
ATOM 690 O O . GLN A 1 84 ? -17.294 -6.892 23.859 1.00 82.88 84 GLN A O 1
ATOM 695 N N . PRO A 1 85 ? -19.094 -8.110 24.441 1.00 80.50 85 PRO A N 1
ATOM 696 C CA . PRO A 1 85 ? -19.857 -6.978 24.980 1.00 80.50 85 PRO A CA 1
ATOM 697 C C . PRO A 1 85 ? -19.328 -6.465 26.332 1.00 80.50 85 PRO A C 1
ATOM 699 O O . PRO A 1 85 ? -19.576 -5.323 26.705 1.00 80.50 85 PRO A O 1
ATOM 702 N N . ASP A 1 86 ? -18.576 -7.290 27.056 1.00 80.19 86 ASP A N 1
ATOM 703 C CA . ASP A 1 86 ? -17.999 -7.045 28.382 1.00 80.19 86 ASP A CA 1
ATOM 704 C C . ASP A 1 86 ? -16.744 -6.153 28.367 1.00 80.19 86 ASP A C 1
ATOM 706 O O . ASP A 1 86 ? -16.300 -5.680 29.416 1.00 80.19 86 ASP A O 1
ATOM 710 N N . LYS A 1 87 ? -16.178 -5.872 27.186 1.00 78.94 87 LYS A N 1
ATOM 711 C CA . LYS A 1 87 ? -14.996 -5.014 27.036 1.00 78.94 87 LYS A CA 1
ATOM 712 C C . LYS A 1 87 ? -15.350 -3.693 26.351 1.00 78.94 87 LYS A C 1
ATOM 714 O O . LYS A 1 87 ? -15.391 -3.637 25.122 1.00 78.94 87 LYS A O 1
ATOM 719 N N . PRO A 1 88 ? -15.547 -2.601 27.113 1.00 74.94 88 PRO A N 1
ATOM 720 C CA . PRO A 1 88 ? -15.774 -1.296 26.514 1.00 74.94 88 PRO A CA 1
ATOM 721 C C . PRO A 1 88 ? -14.508 -0.791 25.809 1.00 74.94 88 PRO A C 1
ATOM 723 O O . PRO A 1 88 ? -13.394 -0.841 26.350 1.00 74.94 88 PRO A O 1
ATOM 726 N N . GLU A 1 89 ? -14.712 -0.281 24.596 1.00 76.62 89 GLU A N 1
ATOM 727 C CA . GLU A 1 89 ? -13.717 0.436 23.798 1.00 76.62 89 GLU A CA 1
ATOM 728 C C . GLU A 1 89 ? -13.539 1.828 24.420 1.00 76.62 89 GLU A C 1
ATOM 730 O O . GLU A 1 89 ? -14.336 2.734 24.178 1.00 76.62 89 GLU A O 1
ATOM 735 N N . THR A 1 90 ? -12.541 2.008 25.287 1.00 84.19 90 THR A N 1
ATOM 736 C CA . THR A 1 90 ? -12.213 3.343 25.802 1.00 84.19 90 THR A CA 1
ATOM 737 C C . THR A 1 90 ? -11.297 4.070 24.825 1.00 84.19 90 THR A C 1
ATOM 739 O O . THR A 1 90 ? -10.417 3.461 24.209 1.00 84.19 90 THR A O 1
ATOM 742 N N . TRP A 1 91 ? -11.456 5.393 24.725 1.00 83.38 91 TRP A N 1
ATOM 743 C CA . TRP A 1 91 ? -10.617 6.237 23.868 1.00 83.38 91 TRP A CA 1
ATOM 744 C C . TRP A 1 91 ? -9.117 6.047 24.143 1.00 83.38 91 TRP A C 1
ATOM 746 O O . TRP A 1 91 ? -8.311 5.959 23.221 1.00 83.38 91 TRP A O 1
ATOM 756 N N . GLU A 1 92 ? -8.736 5.880 25.411 1.00 87.44 92 GLU A N 1
ATOM 757 C CA . GLU A 1 92 ? -7.346 5.637 25.810 1.00 87.44 92 GLU A CA 1
ATOM 758 C C . GLU A 1 92 ? -6.766 4.341 25.229 1.00 87.44 92 GLU A C 1
ATOM 760 O O . GLU A 1 92 ? -5.620 4.318 24.769 1.00 87.44 92 GLU A O 1
ATOM 765 N N . LYS A 1 93 ? -7.550 3.254 25.219 1.00 85.19 93 LYS A N 1
ATOM 766 C CA . LYS A 1 93 ? -7.115 1.965 24.663 1.00 85.19 93 LYS A CA 1
ATOM 767 C C . LYS A 1 93 ? -6.955 2.051 23.153 1.00 85.19 93 LYS A C 1
ATOM 769 O O . LYS A 1 93 ? -5.950 1.571 22.628 1.00 85.19 93 LYS A O 1
ATOM 774 N N . GLN A 1 94 ? -7.896 2.699 22.473 1.00 87.06 94 GLN A N 1
ATOM 775 C CA . GLN A 1 94 ? -7.794 2.909 21.034 1.00 87.06 94 GLN A CA 1
ATOM 776 C C . GLN A 1 94 ? -6.606 3.795 20.672 1.00 87.06 94 GLN A C 1
ATOM 778 O O . GLN A 1 94 ? -5.863 3.464 19.756 1.00 87.06 94 GLN A O 1
ATOM 783 N N . TRP A 1 95 ? -6.348 4.856 21.435 1.00 88.69 95 TRP A N 1
ATOM 784 C CA . TRP A 1 95 ? -5.183 5.711 21.223 1.00 88.69 95 TRP A CA 1
ATOM 785 C C . TRP A 1 95 ? -3.864 4.960 21.430 1.00 88.69 95 TRP A C 1
ATOM 787 O O . TRP A 1 95 ? -2.920 5.118 20.654 1.00 88.69 95 TRP A O 1
ATOM 797 N N . LYS A 1 96 ? -3.795 4.087 22.443 1.00 90.81 96 LYS A N 1
ATOM 798 C CA . LYS A 1 96 ? -2.647 3.194 22.649 1.00 90.81 96 LYS A CA 1
ATOM 799 C C . LYS A 1 96 ? -2.458 2.241 21.464 1.00 90.81 96 LYS A C 1
ATOM 801 O O . LYS A 1 96 ? -1.332 2.083 20.996 1.00 90.81 96 LYS A O 1
ATOM 806 N N . CYS A 1 97 ? -3.540 1.638 20.971 1.00 89.50 97 CYS A N 1
ATOM 807 C CA . CYS A 1 97 ? -3.514 0.768 19.794 1.00 89.50 97 CYS A CA 1
ATOM 808 C C . CYS A 1 97 ? -3.056 1.531 18.545 1.00 89.50 97 CYS A C 1
ATOM 810 O O . CYS A 1 97 ? -2.146 1.080 17.856 1.00 89.50 97 CYS A O 1
ATOM 812 N N . PHE A 1 98 ? -3.600 2.724 18.312 1.00 89.00 98 PHE A N 1
ATOM 813 C CA . PHE A 1 98 ? -3.248 3.579 17.185 1.00 89.00 98 PHE A CA 1
ATOM 814 C C . PHE A 1 98 ? -1.763 3.956 17.185 1.00 89.00 98 PHE A C 1
ATOM 816 O O . PHE A 1 98 ? -1.091 3.827 16.166 1.00 89.00 98 PHE A O 1
ATOM 823 N N . LYS A 1 99 ? -1.199 4.330 18.341 1.00 90.31 99 LYS A N 1
ATOM 824 C CA . LYS A 1 99 ? 0.247 4.583 18.463 1.00 90.31 99 LYS A CA 1
ATOM 825 C C . LYS A 1 99 ? 1.086 3.358 18.115 1.00 90.31 99 LYS A C 1
ATOM 827 O O . LYS A 1 99 ? 2.090 3.480 17.419 1.00 90.31 99 LYS A O 1
ATOM 832 N N . MET A 1 100 ? 0.682 2.185 18.597 1.00 92.62 100 MET A N 1
ATOM 833 C CA . MET A 1 100 ? 1.375 0.937 18.287 1.00 92.62 100 MET A CA 1
ATOM 834 C C . MET A 1 100 ? 1.271 0.597 16.796 1.00 92.62 100 MET A C 1
ATOM 836 O O . MET A 1 100 ? 2.253 0.160 16.202 1.00 92.62 100 MET A O 1
ATOM 840 N N . LEU A 1 101 ? 0.118 0.842 16.175 1.00 91.56 101 LEU A N 1
ATOM 841 C CA . LEU A 1 101 ? -0.095 0.660 14.743 1.00 91.56 101 LEU A CA 1
ATOM 842 C C .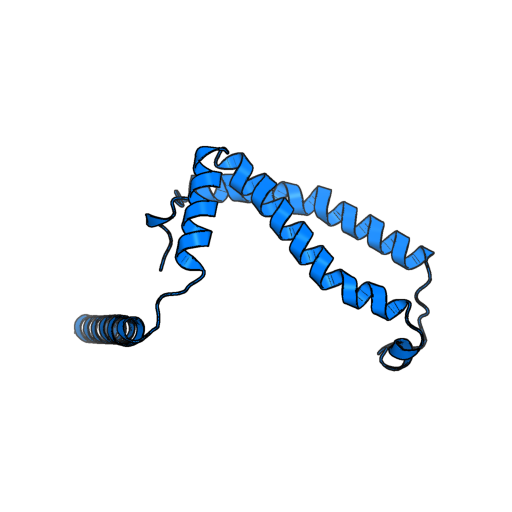 LEU A 1 101 ? 0.835 1.556 13.915 1.00 91.56 101 LEU A C 1
ATOM 844 O O . LEU A 1 101 ? 1.513 1.049 13.022 1.00 91.56 101 LEU A O 1
ATOM 848 N N . LEU A 1 102 ? 0.905 2.851 14.245 1.00 90.25 102 LEU A N 1
ATOM 849 C CA . LEU A 1 102 ? 1.801 3.799 13.578 1.00 90.25 102 LEU A CA 1
ATOM 850 C C . LEU A 1 102 ? 3.265 3.377 13.717 1.00 90.25 102 LEU A C 1
ATOM 852 O O . LEU A 1 102 ? 4.001 3.393 12.737 1.00 90.25 102 LEU A O 1
ATOM 856 N N . PHE A 1 103 ? 3.683 2.940 14.909 1.00 93.19 103 PHE A N 1
ATOM 857 C CA . PHE A 1 103 ? 5.040 2.436 15.116 1.00 93.19 103 PHE A CA 1
ATOM 858 C C . PHE A 1 103 ? 5.350 1.233 14.213 1.00 93.19 103 PHE A C 1
ATOM 860 O O . PHE A 1 103 ? 6.395 1.204 13.572 1.00 93.19 103 PHE A O 1
ATOM 867 N N . ASN A 1 104 ? 4.439 0.261 14.111 1.00 91.19 104 ASN A N 1
ATOM 868 C CA . ASN A 1 104 ? 4.636 -0.895 13.231 1.00 91.19 104 ASN A CA 1
ATOM 869 C C . ASN A 1 104 ? 4.711 -0.482 11.749 1.00 91.19 104 ASN A C 1
ATOM 871 O O . ASN A 1 104 ? 5.583 -0.967 11.029 1.00 91.19 104 ASN A O 1
ATOM 875 N N . HIS A 1 105 ? 3.858 0.444 11.301 1.00 90.44 105 HIS A N 1
ATOM 876 C CA . HIS A 1 105 ? 3.870 0.920 9.913 1.00 90.44 105 HIS A CA 1
ATOM 877 C C . HIS A 1 105 ? 5.180 1.650 9.567 1.00 90.44 105 HIS A C 1
ATOM 879 O O . HIS A 1 105 ? 5.845 1.323 8.586 1.00 90.44 105 HIS A O 1
ATOM 885 N N . PHE A 1 106 ? 5.624 2.584 10.408 1.00 87.69 106 PHE A N 1
ATOM 886 C CA . PHE A 1 106 ? 6.822 3.369 10.105 1.00 87.69 106 PHE A CA 1
ATOM 887 C C . PHE A 1 106 ? 8.136 2.637 10.391 1.00 87.69 106 PHE A C 1
ATOM 889 O O . PHE A 1 106 ? 9.094 2.795 9.640 1.00 87.69 106 PHE A O 1
ATOM 896 N N . CYS A 1 107 ? 8.224 1.847 11.463 1.00 91.62 107 CYS A N 1
ATOM 897 C CA . CYS A 1 107 ? 9.498 1.261 11.893 1.00 91.62 107 CYS A CA 1
ATOM 898 C C . CYS A 1 107 ? 9.738 -0.157 11.376 1.00 91.62 107 CYS A C 1
ATOM 900 O O . CYS A 1 107 ? 10.888 -0.580 11.327 1.00 91.62 107 CYS A O 1
ATOM 902 N N . ILE A 1 108 ? 8.692 -0.900 11.010 1.00 90.94 108 ILE A N 1
ATOM 903 C CA . ILE A 1 108 ? 8.829 -2.279 10.520 1.00 90.94 108 ILE A CA 1
ATOM 904 C C . ILE A 1 108 ? 8.443 -2.352 9.049 1.00 90.94 108 ILE A C 1
ATOM 906 O O . ILE A 1 108 ? 9.198 -2.884 8.235 1.00 90.94 108 ILE A O 1
ATOM 910 N N . GLN A 1 109 ? 7.299 -1.779 8.687 1.00 91.12 109 GLN A N 1
ATOM 911 C CA . GLN A 1 109 ? 6.780 -1.921 7.337 1.00 91.12 109 GLN A CA 1
ATOM 912 C C . GLN A 1 109 ? 7.504 -1.044 6.307 1.00 91.12 109 GLN A C 1
ATOM 914 O O . GLN A 1 109 ? 7.817 -1.537 5.226 1.00 91.12 109 GLN A O 1
ATOM 919 N N . LEU A 1 110 ? 7.846 0.205 6.630 1.00 90.69 110 LEU A N 1
ATOM 920 C CA . LEU A 1 110 ? 8.598 1.062 5.707 1.00 90.69 110 LEU A CA 1
ATOM 921 C C . LEU A 1 110 ? 9.965 0.455 5.321 1.00 90.69 110 LEU A C 1
ATOM 923 O O . LEU A 1 110 ? 10.228 0.354 4.121 1.00 90.69 110 LEU A O 1
ATOM 927 N N . PRO A 1 111 ? 10.817 -0.032 6.252 1.00 91.69 111 PRO A N 1
ATOM 928 C CA . PRO A 1 111 ? 12.059 -0.718 5.879 1.00 91.69 111 PRO A CA 1
ATOM 929 C C . PRO A 1 111 ? 11.844 -1.947 4.990 1.00 91.69 111 PRO A C 1
ATOM 931 O O . PRO A 1 111 ? 12.633 -2.186 4.075 1.00 91.69 111 PRO A O 1
ATOM 934 N N . LEU A 1 112 ? 10.772 -2.709 5.225 1.00 91.62 112 LEU A N 1
ATOM 935 C CA . LEU A 1 112 ? 10.425 -3.869 4.405 1.00 91.62 112 LEU A CA 1
ATOM 936 C C . LEU A 1 112 ? 10.043 -3.459 2.973 1.00 91.62 112 LEU A C 1
ATOM 938 O O . LEU A 1 112 ? 10.491 -4.079 2.007 1.00 91.62 112 LEU A O 1
ATOM 942 N N . ILE A 1 113 ? 9.272 -2.380 2.824 1.00 91.69 113 ILE A N 1
ATOM 943 C CA . ILE A 1 113 ? 8.904 -1.818 1.519 1.00 91.69 113 ILE A CA 1
ATOM 944 C C . ILE A 1 113 ? 10.152 -1.302 0.787 1.00 91.69 113 ILE A C 1
ATOM 946 O O . ILE A 1 113 ? 10.352 -1.639 -0.376 1.00 91.69 113 ILE A O 1
ATOM 950 N N . CYS A 1 114 ? 11.060 -0.598 1.469 1.00 91.31 114 CYS A N 1
ATOM 951 C CA . CYS A 1 114 ? 12.360 -0.226 0.894 1.00 91.31 114 CYS A CA 1
ATOM 952 C C . CYS A 1 114 ? 13.152 -1.459 0.423 1.00 91.31 114 CYS A C 1
ATOM 954 O O . CYS A 1 114 ? 13.761 -1.443 -0.646 1.00 91.31 114 CYS A O 1
ATOM 956 N N . GLY A 1 115 ? 13.126 -2.546 1.202 1.00 91.75 115 GLY A N 1
ATOM 957 C CA . GLY A 1 115 ? 13.741 -3.827 0.846 1.00 91.75 115 GLY A CA 1
ATOM 958 C C . GLY A 1 115 ? 13.170 -4.445 -0.432 1.00 91.75 115 GLY A C 1
ATOM 959 O O . GLY A 1 115 ? 13.894 -5.119 -1.164 1.00 91.75 115 GLY A O 1
ATOM 960 N N . THR A 1 116 ? 11.905 -4.161 -0.748 1.00 88.75 116 THR A N 1
ATOM 961 C CA . THR A 1 116 ? 11.237 -4.673 -1.953 1.00 88.75 116 THR A CA 1
ATOM 962 C C . THR A 1 116 ? 11.905 -4.155 -3.226 1.00 88.75 116 THR A C 1
ATOM 964 O O . THR A 1 116 ? 12.085 -4.923 -4.164 1.00 88.75 116 THR A O 1
ATOM 967 N N . TYR A 1 117 ? 12.378 -2.904 -3.248 1.00 90.25 117 TYR A N 1
ATOM 968 C CA . TYR A 1 117 ? 13.150 -2.388 -4.384 1.00 90.25 117 TYR A CA 1
ATOM 969 C C . TYR A 1 117 ? 14.418 -3.219 -4.635 1.00 90.25 117 TYR A C 1
ATOM 971 O O . TYR A 1 117 ? 14.638 -3.709 -5.743 1.00 90.25 117 TYR A O 1
ATOM 979 N N . TYR A 1 118 ? 15.217 -3.448 -3.590 1.00 91.50 118 TYR A N 1
ATOM 980 C CA . TYR A 1 118 ? 16.437 -4.253 -3.698 1.00 91.50 118 TYR A CA 1
ATOM 981 C C . TYR A 1 118 ? 16.143 -5.687 -4.133 1.00 91.50 118 TYR A C 1
ATOM 983 O O . TYR A 1 118 ? 16.885 -6.247 -4.934 1.00 91.50 118 TYR A O 1
ATOM 991 N N . PHE A 1 119 ? 15.044 -6.262 -3.644 1.00 91.00 119 PHE A N 1
ATOM 992 C CA . PHE A 1 119 ? 14.574 -7.568 -4.085 1.00 91.00 119 PHE A CA 1
ATOM 993 C C . PHE A 1 119 ? 14.267 -7.569 -5.589 1.00 91.00 119 PHE A C 1
ATOM 995 O O . PHE A 1 119 ? 14.785 -8.411 -6.317 1.00 91.00 119 PHE A O 1
ATOM 1002 N N . THR A 1 120 ? 13.486 -6.606 -6.085 1.00 90.31 120 THR A N 1
ATOM 1003 C CA . THR A 1 120 ? 13.137 -6.547 -7.515 1.00 90.31 120 THR A CA 1
ATOM 1004 C C . THR A 1 120 ? 14.349 -6.346 -8.418 1.00 90.31 120 THR A C 1
ATOM 1006 O O . THR A 1 120 ? 14.427 -6.981 -9.465 1.00 90.31 120 THR A O 1
ATOM 1009 N N . GLU A 1 121 ? 15.322 -5.536 -7.999 1.00 89.81 121 GLU A N 1
ATOM 1010 C CA . GLU A 1 121 ? 16.557 -5.325 -8.758 1.00 89.81 121 GLU A CA 1
ATOM 1011 C C . GLU A 1 121 ? 17.459 -6.568 -8.723 1.00 89.81 121 GLU A C 1
ATOM 1013 O O . GLU A 1 121 ? 18.034 -6.931 -9.746 1.00 89.81 121 GLU A O 1
ATOM 1018 N N . PHE A 1 122 ? 17.532 -7.279 -7.591 1.00 91.88 122 PHE A N 1
ATOM 1019 C CA . PHE A 1 122 ? 18.301 -8.523 -7.477 1.00 91.88 122 PHE A CA 1
ATOM 1020 C C . PHE A 1 122 ? 17.779 -9.626 -8.410 1.00 91.88 122 PHE A C 1
ATOM 1022 O O . PHE A 1 122 ? 18.573 -10.354 -9.004 1.00 91.88 122 PHE A O 1
ATOM 1029 N N . PHE A 1 123 ? 16.457 -9.738 -8.567 1.00 92.75 123 PHE A N 1
ATOM 1030 C CA . PHE A 1 123 ? 15.822 -10.713 -9.463 1.00 92.75 123 PHE A CA 1
ATOM 1031 C C . PHE A 1 123 ? 15.597 -10.193 -10.893 1.00 92.75 123 PHE A C 1
ATOM 1033 O O . PHE A 1 123 ? 15.082 -10.932 -11.729 1.00 92.75 123 PHE A O 1
ATOM 1040 N N . GLY A 1 124 ? 15.978 -8.945 -11.190 1.00 89.00 124 GLY A N 1
ATOM 1041 C CA . GLY A 1 124 ? 15.809 -8.345 -12.514 1.00 89.00 124 GLY A CA 1
ATOM 1042 C C . GLY A 1 124 ? 14.347 -8.209 -12.951 1.00 89.00 124 GLY A C 1
ATOM 1043 O O . GLY A 1 124 ? 14.053 -8.344 -14.136 1.00 89.00 124 GLY A O 1
ATOM 1044 N N . ILE A 1 125 ? 13.427 -7.977 -12.010 1.00 88.69 125 ILE A N 1
ATOM 1045 C CA . ILE A 1 125 ? 11.992 -7.862 -12.296 1.00 88.69 125 ILE A CA 1
ATOM 1046 C C . ILE A 1 125 ? 11.734 -6.518 -13.001 1.00 88.69 125 ILE A C 1
ATOM 1048 O O . ILE A 1 125 ? 12.002 -5.464 -12.413 1.00 88.69 125 ILE A O 1
ATOM 1052 N N . PRO A 1 126 ? 11.231 -6.522 -14.248 1.00 88.62 126 PRO A N 1
ATOM 1053 C CA . PRO A 1 126 ? 10.972 -5.294 -14.984 1.00 88.62 126 PRO A CA 1
ATOM 1054 C C . PRO A 1 126 ? 9.712 -4.589 -14.464 1.00 88.62 126 PRO A C 1
ATOM 1056 O O . PRO A 1 126 ? 8.788 -5.212 -13.944 1.00 88.62 126 PRO A O 1
ATOM 1059 N N . TYR A 1 127 ? 9.691 -3.265 -14.604 1.00 85.75 127 TYR A N 1
ATOM 1060 C CA . TYR A 1 127 ? 8.582 -2.407 -14.167 1.00 85.75 127 TYR A CA 1
ATOM 1061 C C . TYR A 1 127 ? 7.724 -1.938 -15.349 1.00 85.75 127 TYR A C 1
ATOM 1063 O O . TYR A 1 127 ? 6.706 -1.271 -15.161 1.00 85.75 127 TYR A O 1
ATOM 1071 N N . ASP A 1 128 ? 8.146 -2.253 -16.571 1.00 87.31 128 ASP A N 1
ATOM 1072 C CA . ASP A 1 128 ? 7.537 -1.766 -17.796 1.00 87.31 128 ASP A CA 1
ATOM 1073 C C . ASP A 1 128 ? 6.184 -2.432 -18.036 1.00 87.31 128 ASP A C 1
ATOM 1075 O O . ASP A 1 128 ? 6.013 -3.637 -17.836 1.00 87.31 128 ASP A O 1
ATOM 1079 N N . TRP A 1 129 ? 5.223 -1.651 -18.525 1.00 85.62 129 TRP A N 1
ATOM 1080 C CA . TRP A 1 129 ? 3.880 -2.145 -18.829 1.00 85.62 129 TRP A CA 1
ATOM 1081 C C . TRP A 1 129 ? 3.892 -3.352 -19.777 1.00 85.62 129 TRP A C 1
ATOM 1083 O O . TRP A 1 129 ? 3.150 -4.311 -19.585 1.00 85.62 129 TRP A O 1
ATOM 1093 N N . ASP A 1 130 ? 4.759 -3.327 -20.790 1.00 86.69 130 ASP A N 1
ATOM 1094 C CA . ASP A 1 130 ? 4.825 -4.380 -21.808 1.00 86.69 130 ASP A CA 1
ATOM 1095 C C . ASP A 1 130 ? 5.428 -5.692 -21.292 1.00 86.69 130 ASP A C 1
ATOM 1097 O O . ASP A 1 130 ? 5.231 -6.738 -21.906 1.00 86.69 130 ASP A O 1
ATOM 1101 N N . SER A 1 131 ? 6.128 -5.642 -20.158 1.00 85.56 131 SER A N 1
ATOM 1102 C CA . SER A 1 131 ? 6.705 -6.813 -19.494 1.00 85.56 131 SER A CA 1
ATOM 1103 C C . SER A 1 131 ? 5.786 -7.450 -18.449 1.00 85.56 131 SER A C 1
ATOM 1105 O O . SER A 1 131 ? 6.095 -8.524 -17.932 1.00 85.56 131 SER A O 1
ATOM 1107 N N . MET A 1 132 ? 4.664 -6.798 -18.126 1.00 81.19 132 MET A N 1
ATOM 1108 C CA . MET A 1 132 ? 3.704 -7.300 -17.151 1.00 81.19 132 MET A CA 1
ATOM 1109 C C . MET A 1 132 ? 2.928 -8.488 -17.748 1.00 81.19 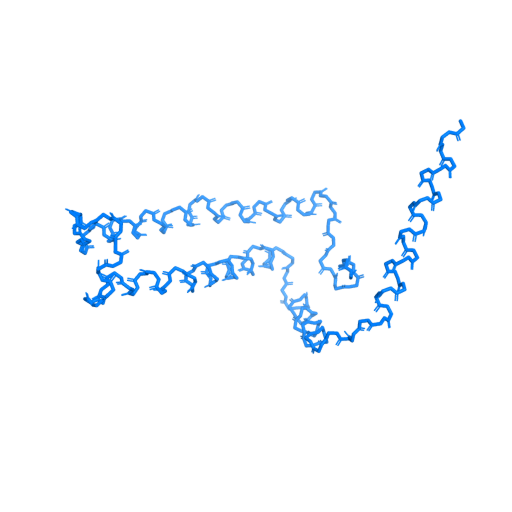132 MET A C 1
ATOM 1111 O O . MET A 1 132 ? 2.497 -8.403 -18.903 1.00 81.19 132 MET A O 1
ATOM 1115 N N . PRO A 1 133 ? 2.736 -9.591 -16.999 1.00 74.19 133 PRO A N 1
ATOM 1116 C CA . PRO A 1 133 ? 1.906 -10.698 -17.465 1.00 74.19 133 PRO A CA 1
ATOM 1117 C C . PRO A 1 133 ? 0.469 -10.204 -17.693 1.00 74.19 133 PRO A C 1
ATOM 1119 O O . PRO A 1 133 ? -0.075 -9.497 -16.843 1.00 74.19 133 PRO A O 1
ATOM 1122 N N . ARG A 1 134 ? -0.099 -10.537 -18.857 1.00 65.12 134 ARG A N 1
ATOM 1123 C CA . ARG A 1 134 ? -1.472 -10.197 -19.262 1.00 65.12 134 ARG A CA 1
ATOM 1124 C C . ARG A 1 134 ? -2.402 -11.368 -18.999 1.00 65.12 134 ARG A C 1
ATOM 1126 O O . ARG A 1 134 ? -1.938 -12.512 -19.207 1.00 65.12 134 ARG A O 1
#